Protein AF-A0A3M1NLD7-F1 (afdb_monomer)

Nearest PDB structures (foldseek):
  6cyy-assembly1_A  TM=7.192E-01  e=4.249E-01  Mycobacterium tuberculosis H37Rv
  6d2s-assembly1_A  TM=7.461E-01  e=8.548E-01  Mycobacterium tuberculosis H37Rv
  6cz6-assembly1_D  TM=7.031E-01  e=9.167E-01  Mycobacterium tuberculosis H37Rv
  8tlt-assembly1_D  TM=2.635E-01  e=2.274E+00  Saccharomyces cerevisiae
  6v93-assembly1_D  TM=2.722E-01  e=5.643E+00  Saccharomyces cerevisiae S288C

Foldseek 3Di:
DDPPPPDDPPQPPVLVVLLVVLQVQLVVVQEAEAEDQDPDPQQADQPPDPGGYTHGHPPDHSLVSNLRSVVCCVVVVGPPGDDDPVSVVVVVVSVPD

Radius of gyration: 14.22 Å; Cα contacts (8 Å, |Δi|>4): 92; chains: 1; bounding box: 28×47×35 Å

pLDDT: mean 74.55, std 12.6, range [45.5, 89.81]

Secondary structure (DSSP, 8-state):
------PPP---HHHHHHHHHHHHHHHHTTEEEEEE--S-SSS----SSSSEEEEEETTS-HHHHHHHHHHHHHHTSSPPPPPPHHHHHHHHHHH--

Mean predicted aligned error: 8.84 Å

Sequence (97 aa):
MRRKKKRKPVEDPEELELFTTLCSLLEAKGLEIRVEKGDFRGGFCVVEGEKQIVFINKKFPLPKRIEFLLNEIQKGELPTVDFPVDLQDRLDAYRSD

Structure (mmCIF, N/CA/C/O backbone):
data_AF-A0A3M1NLD7-F1
#
_entry.id   AF-A0A3M1NLD7-F1
#
loop_
_atom_site.group_PDB
_atom_site.id
_atom_site.t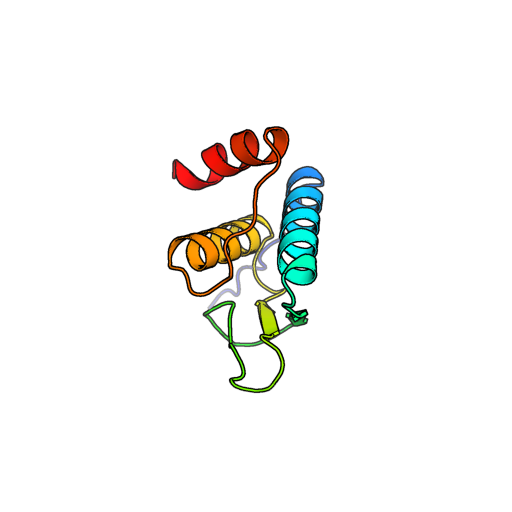ype_symbol
_atom_site.label_atom_id
_atom_site.label_alt_id
_atom_site.label_comp_id
_atom_site.label_asym_id
_atom_site.label_entity_id
_atom_site.label_seq_id
_atom_site.pdbx_PDB_ins_code
_atom_site.Cartn_x
_atom_site.Cartn_y
_atom_site.Cartn_z
_atom_site.occupancy
_atom_site.B_iso_or_equiv
_atom_site.auth_seq_id
_atom_site.auth_comp_id
_atom_site.auth_asym_id
_atom_site.auth_atom_id
_atom_site.pdbx_PDB_model_num
ATOM 1 N N . MET A 1 1 ? 9.645 -33.491 -7.350 1.00 47.03 1 MET A N 1
ATOM 2 C CA . MET A 1 1 ? 9.138 -32.162 -7.774 1.00 47.03 1 MET A CA 1
ATOM 3 C C . MET A 1 1 ? 10.239 -31.115 -7.606 1.00 47.03 1 MET A C 1
ATOM 5 O O . MET A 1 1 ? 10.718 -30.919 -6.496 1.00 47.03 1 MET A O 1
ATOM 9 N N . ARG A 1 2 ? 10.708 -30.489 -8.696 1.00 47.81 2 ARG A N 1
ATOM 10 C CA . ARG A 1 2 ? 11.781 -29.474 -8.666 1.00 47.81 2 ARG A CA 1
ATOM 11 C C . ARG A 1 2 ? 11.264 -28.183 -8.010 1.00 47.81 2 ARG A C 1
ATOM 13 O O . ARG A 1 2 ? 10.462 -27.477 -8.615 1.00 47.81 2 ARG A O 1
ATOM 20 N N . ARG A 1 3 ? 11.743 -27.834 -6.808 1.00 52.88 3 ARG A N 1
ATOM 21 C CA . ARG A 1 3 ? 11.622 -26.463 -6.278 1.00 52.88 3 ARG A CA 1
ATOM 22 C C . ARG A 1 3 ? 12.451 -25.554 -7.186 1.00 52.88 3 ARG A C 1
ATOM 24 O O . ARG A 1 3 ? 13.675 -25.533 -7.084 1.00 52.88 3 ARG A O 1
ATOM 31 N N . LYS A 1 4 ? 11.801 -24.841 -8.111 1.00 52.19 4 LYS A N 1
ATOM 32 C CA . LYS A 1 4 ? 12.444 -23.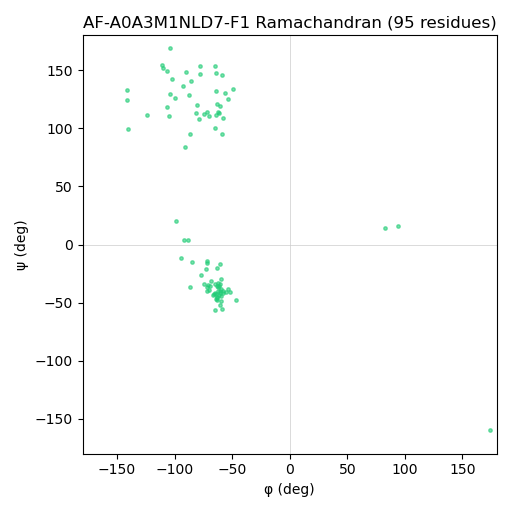763 -8.873 1.00 52.19 4 LYS A CA 1
ATOM 33 C C . LYS A 1 4 ? 12.966 -22.758 -7.840 1.00 52.19 4 LYS A C 1
ATOM 35 O O . LYS A 1 4 ? 12.162 -22.114 -7.168 1.00 52.19 4 LYS A O 1
ATOM 40 N N . LYS A 1 5 ? 14.291 -22.671 -7.658 1.00 50.19 5 LYS A N 1
ATOM 41 C CA . LYS A 1 5 ? 14.934 -21.593 -6.892 1.00 50.19 5 LYS A CA 1
ATOM 42 C C . LYS A 1 5 ? 14.544 -20.290 -7.589 1.00 50.19 5 LYS A C 1
ATOM 44 O O . LYS A 1 5 ? 15.136 -19.944 -8.607 1.00 50.19 5 LYS A O 1
ATOM 49 N N . LYS A 1 6 ? 13.491 -19.624 -7.106 1.00 52.62 6 LYS A N 1
ATOM 50 C CA . LYS A 1 6 ? 13.130 -18.289 -7.579 1.00 52.62 6 LYS A CA 1
ATOM 51 C C . LYS A 1 6 ? 14.322 -17.398 -7.240 1.00 52.62 6 LYS A C 1
ATOM 53 O O . LYS A 1 6 ? 14.664 -17.259 -6.066 1.00 52.62 6 LYS A O 1
ATOM 58 N N . ARG A 1 7 ? 15.011 -16.901 -8.272 1.00 50.25 7 ARG A N 1
ATOM 59 C CA . ARG A 1 7 ? 16.005 -15.834 -8.135 1.00 50.25 7 ARG A CA 1
ATOM 60 C C . ARG A 1 7 ? 15.342 -14.727 -7.313 1.00 50.25 7 ARG A C 1
ATOM 62 O O . ARG A 1 7 ? 14.170 -14.437 -7.555 1.00 50.25 7 ARG A O 1
ATOM 69 N N . LYS A 1 8 ? 16.037 -14.185 -6.306 1.00 51.47 8 LYS A N 1
ATOM 70 C CA . LYS A 1 8 ? 15.547 -12.975 -5.637 1.00 51.47 8 LYS A CA 1
ATOM 71 C C . LYS A 1 8 ? 15.314 -11.945 -6.751 1.00 51.47 8 LYS A C 1
ATOM 73 O O . LYS A 1 8 ? 16.236 -11.785 -7.555 1.00 51.47 8 LYS A O 1
ATOM 78 N N . PRO A 1 9 ? 14.114 -11.357 -6.875 1.00 55.44 9 PRO A N 1
ATOM 79 C CA . PRO A 1 9 ? 13.937 -10.247 -7.796 1.00 55.44 9 PRO A CA 1
ATOM 80 C C . PRO A 1 9 ? 14.969 -9.190 -7.400 1.00 55.44 9 PRO A C 1
ATOM 82 O O . PRO A 1 9 ? 15.160 -8.935 -6.209 1.00 55.44 9 PRO A O 1
ATOM 85 N N . VAL A 1 10 ? 15.719 -8.696 -8.381 1.00 62.50 10 VAL A N 1
ATOM 86 C CA . VAL A 1 10 ? 16.481 -7.463 -8.196 1.00 62.50 10 VAL A CA 1
ATOM 87 C C . VAL A 1 10 ? 15.397 -6.416 -7.990 1.00 62.50 10 VAL A C 1
ATOM 89 O O . VAL A 1 10 ? 14.546 -6.259 -8.853 1.00 62.50 10 VAL A O 1
ATOM 92 N N . GLU A 1 11 ? 15.306 -5.888 -6.775 1.00 68.50 11 GLU A N 1
ATOM 93 C CA . GLU A 1 11 ? 14.323 -4.865 -6.432 1.00 68.50 11 GLU A CA 1
ATOM 94 C C . GLU A 1 11 ? 14.783 -3.575 -7.120 1.00 68.50 11 GLU A C 1
ATOM 96 O O . GLU A 1 11 ? 15.875 -3.090 -6.814 1.00 68.50 11 GLU A O 1
ATOM 101 N N . ASP A 1 12 ? 14.006 -3.078 -8.088 1.00 80.62 12 ASP A N 1
ATOM 102 C CA . ASP A 1 12 ? 14.334 -1.840 -8.789 1.00 80.62 12 ASP A CA 1
ATOM 103 C C . ASP A 1 12 ? 14.298 -0.672 -7.787 1.00 80.62 12 ASP A C 1
ATOM 105 O O . ASP A 1 12 ? 13.354 -0.557 -6.992 1.00 80.62 12 ASP A O 1
ATOM 109 N N . PRO A 1 13 ? 15.328 0.194 -7.768 1.00 84.06 13 PRO A N 1
ATOM 110 C CA . PRO A 1 13 ? 15.420 1.284 -6.797 1.00 84.06 13 PRO A CA 1
ATOM 111 C C . PRO A 1 13 ? 14.240 2.255 -6.914 1.00 84.06 13 PRO A C 1
ATOM 113 O O . PRO A 1 13 ? 13.751 2.754 -5.903 1.00 84.06 13 PRO A O 1
ATOM 116 N N . GLU A 1 14 ? 13.737 2.455 -8.133 1.00 83.50 14 GLU A N 1
ATOM 117 C CA . GLU A 1 14 ? 12.554 3.266 -8.407 1.00 83.50 14 GLU A CA 1
ATOM 118 C C . GLU A 1 14 ? 11.305 2.671 -7.740 1.00 83.50 14 GLU A C 1
ATOM 120 O O . GLU A 1 14 ? 10.575 3.379 -7.046 1.00 83.50 14 GLU A O 1
ATOM 125 N N . GLU A 1 15 ? 11.066 1.365 -7.879 1.00 84.44 15 GLU A N 1
ATOM 126 C CA . GLU A 1 15 ? 9.922 0.692 -7.249 1.00 84.44 15 GLU A CA 1
ATOM 127 C C . GLU A 1 15 ? 9.996 0.769 -5.720 1.00 84.44 15 GLU A C 1
ATOM 129 O O . GLU A 1 15 ? 8.978 0.924 -5.044 1.00 84.44 15 GLU A O 1
ATOM 134 N N . LEU A 1 16 ? 11.202 0.679 -5.154 1.00 86.56 16 LEU A N 1
ATOM 135 C CA . LEU A 1 16 ? 11.398 0.770 -3.710 1.00 86.56 16 LEU A CA 1
ATOM 136 C C . LEU A 1 16 ? 11.050 2.165 -3.184 1.00 86.56 16 LEU A C 1
ATOM 138 O O . LEU A 1 16 ? 10.397 2.287 -2.144 1.00 86.56 16 LEU A O 1
ATOM 142 N N . GLU A 1 17 ? 11.464 3.206 -3.901 1.00 88.12 17 GLU A N 1
ATOM 143 C CA . GLU A 1 17 ? 11.116 4.589 -3.589 1.00 88.12 17 GLU A CA 1
ATOM 144 C C . GLU A 1 17 ? 9.603 4.821 -3.688 1.00 88.12 17 GLU A C 1
ATOM 146 O O . GLU A 1 17 ? 9.002 5.376 -2.764 1.00 88.12 17 GLU A O 1
ATOM 151 N N . LEU A 1 18 ? 8.966 4.322 -4.752 1.00 85.56 18 LEU A N 1
ATOM 152 C CA . LEU A 1 18 ? 7.517 4.407 -4.941 1.00 85.56 18 LEU A CA 1
ATOM 153 C C . LEU A 1 18 ? 6.766 3.717 -3.798 1.00 85.56 18 LEU A C 1
ATOM 155 O O . LEU A 1 18 ? 5.868 4.300 -3.191 1.00 85.56 18 LEU A O 1
ATOM 159 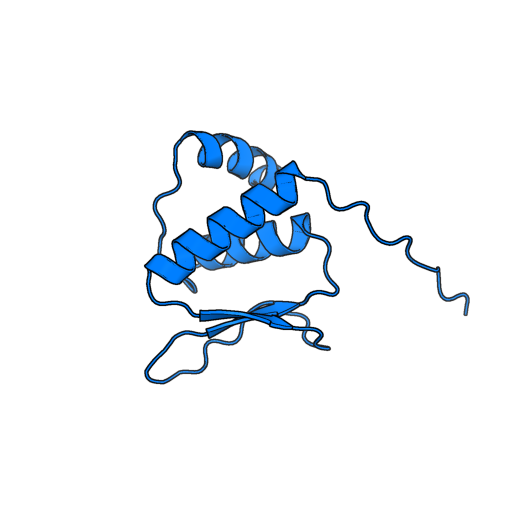N N . PHE A 1 19 ? 7.170 2.492 -3.461 1.00 87.94 19 PHE A N 1
ATOM 160 C CA . PHE A 1 19 ? 6.594 1.731 -2.359 1.00 87.94 19 PHE A CA 1
ATOM 161 C C . PHE A 1 19 ? 6.747 2.458 -1.019 1.00 87.94 19 PHE A C 1
ATOM 163 O O . PHE A 1 19 ? 5.791 2.532 -0.248 1.00 87.94 19 PHE A O 1
ATOM 170 N N . THR A 1 20 ? 7.927 3.016 -0.748 1.00 88.94 20 THR A N 1
ATOM 171 C CA . THR A 1 20 ? 8.201 3.751 0.495 1.00 88.94 20 THR A CA 1
ATOM 172 C C . THR A 1 20 ? 7.350 5.014 0.579 1.00 88.94 20 THR A C 1
ATOM 174 O O . THR A 1 20 ? 6.758 5.286 1.619 1.00 88.94 20 THR A O 1
ATOM 177 N N . THR A 1 21 ? 7.216 5.739 -0.532 1.00 89.69 21 THR A N 1
ATOM 178 C CA . THR A 1 21 ? 6.399 6.955 -0.611 1.00 89.69 21 THR A CA 1
ATOM 179 C C . THR A 1 21 ? 4.923 6.649 -0.376 1.00 89.69 21 THR A C 1
ATOM 181 O O . THR A 1 21 ? 4.283 7.304 0.444 1.00 89.69 21 THR A O 1
ATOM 184 N N . LEU A 1 22 ? 4.386 5.607 -1.024 1.00 87.06 22 LEU A N 1
ATOM 185 C CA . LEU A 1 22 ? 3.020 5.134 -0.783 1.00 87.06 22 LEU A CA 1
ATOM 186 C C . LEU A 1 22 ? 2.803 4.751 0.680 1.00 87.06 22 LEU A C 1
ATOM 188 O O . LEU A 1 22 ? 1.773 5.101 1.256 1.00 87.06 22 LEU A O 1
ATOM 192 N N . CYS A 1 23 ? 3.780 4.071 1.288 1.00 88.38 23 CYS A N 1
ATOM 193 C CA . CYS A 1 23 ? 3.706 3.731 2.700 1.00 88.38 23 CYS A CA 1
ATOM 194 C C . CYS A 1 23 ? 3.610 4.988 3.569 1.00 88.38 23 CYS A C 1
ATOM 196 O O . CYS A 1 23 ? 2.665 5.123 4.339 1.00 88.38 23 CYS A O 1
ATOM 198 N N . SER A 1 24 ? 4.515 5.949 3.378 1.00 89.81 24 SER A N 1
ATOM 199 C CA . SER A 1 24 ? 4.522 7.188 4.159 1.00 89.81 24 SER A CA 1
ATOM 200 C C . SER A 1 24 ? 3.243 8.015 3.992 1.00 89.81 24 SER A C 1
ATOM 202 O O . SER A 1 24 ? 2.770 8.603 4.963 1.00 89.81 24 SER A O 1
ATOM 204 N N . LEU A 1 25 ? 2.645 8.043 2.795 1.00 89.06 25 LEU A N 1
ATOM 205 C CA . LEU A 1 25 ? 1.367 8.727 2.559 1.00 89.06 25 LEU A CA 1
ATOM 206 C C . LEU A 1 25 ? 0.219 8.092 3.352 1.00 89.06 25 LEU A C 1
ATOM 208 O O . LEU A 1 25 ? -0.597 8.801 3.939 1.00 89.06 25 LEU A O 1
ATOM 212 N N . LEU A 1 26 ? 0.160 6.763 3.384 1.00 86.44 26 LEU A N 1
ATOM 213 C CA . LEU A 1 26 ? -0.837 6.014 4.149 1.00 86.44 26 LEU A CA 1
ATOM 214 C C . LEU A 1 26 ? -0.598 6.137 5.661 1.00 86.44 26 LEU A C 1
ATOM 216 O O . LEU A 1 26 ? -1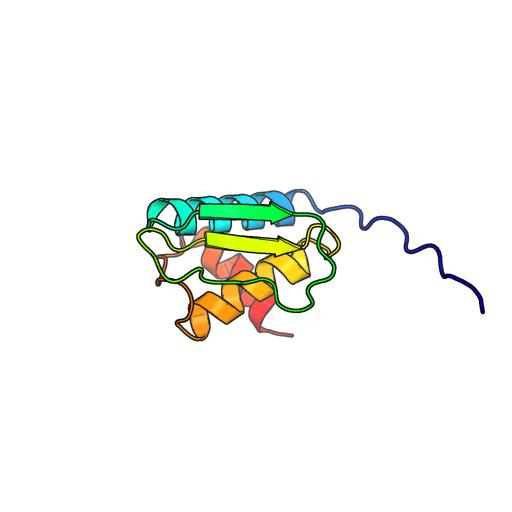.548 6.324 6.421 1.00 86.44 26 LEU A O 1
AT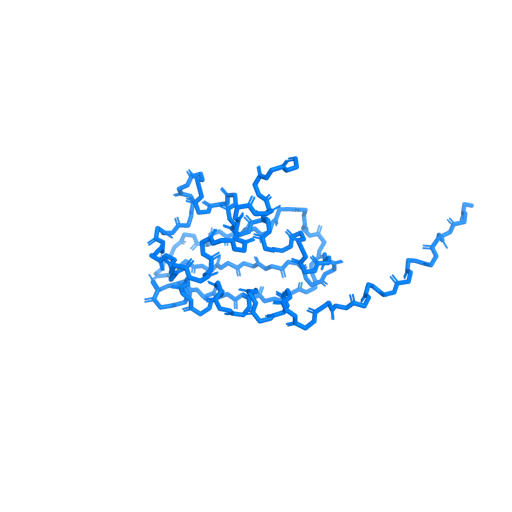OM 220 N N . GLU A 1 27 ? 0.660 6.115 6.102 1.00 87.56 27 GLU A N 1
ATOM 221 C CA . GLU A 1 27 ? 1.023 6.340 7.504 1.00 87.56 27 GLU A CA 1
ATOM 222 C C . GLU A 1 27 ? 0.622 7.740 7.981 1.00 87.56 27 GLU A C 1
ATOM 224 O O . GLU A 1 27 ? 0.057 7.897 9.064 1.00 87.56 27 GLU A O 1
ATOM 229 N N . ALA A 1 28 ? 0.794 8.756 7.130 1.00 87.88 28 ALA A N 1
ATOM 230 C CA . ALA A 1 28 ? 0.333 10.116 7.400 1.00 87.88 28 ALA A CA 1
ATOM 231 C C . ALA A 1 28 ? -1.200 10.231 7.527 1.00 87.88 28 ALA A C 1
ATOM 233 O O . ALA A 1 28 ? -1.697 11.187 8.124 1.00 87.88 28 ALA A O 1
ATOM 234 N N . LYS A 1 29 ? -1.964 9.262 7.002 1.00 85.06 29 LYS A N 1
ATOM 235 C CA . LYS A 1 29 ? -3.424 9.164 7.174 1.00 85.06 29 LYS A CA 1
A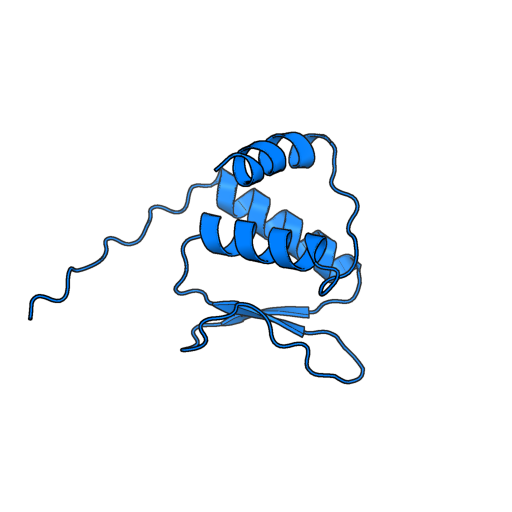TOM 236 C C . LYS A 1 29 ? -3.841 8.378 8.421 1.00 85.06 29 LYS A C 1
ATOM 238 O O . LYS A 1 29 ? -5.036 8.205 8.643 1.00 85.06 29 LYS A O 1
ATOM 243 N N . GLY A 1 30 ? -2.888 7.943 9.247 1.00 82.19 30 GLY A N 1
ATOM 244 C CA . GLY A 1 30 ? -3.153 7.235 10.500 1.00 82.19 30 GLY A CA 1
ATOM 245 C C . GLY A 1 30 ? -3.130 5.712 10.388 1.00 82.19 30 GLY A C 1
ATOM 246 O O . GLY A 1 30 ? -3.610 5.038 11.301 1.00 82.19 30 GLY A O 1
ATOM 247 N N . LEU A 1 31 ? -2.576 5.164 9.300 1.00 83.69 31 LEU A N 1
ATOM 248 C CA . LEU A 1 31 ? -2.373 3.725 9.156 1.00 83.69 31 LEU A CA 1
ATOM 249 C C . LEU A 1 31 ? -1.007 3.330 9.697 1.00 83.69 31 LEU A C 1
ATOM 251 O O . LEU A 1 31 ? -0.047 4.082 9.613 1.00 83.69 31 LEU A O 1
ATOM 255 N N . GLU A 1 32 ? -0.895 2.124 10.230 1.00 84.44 32 GLU A N 1
ATOM 256 C CA . GLU A 1 32 ? 0.401 1.560 10.601 1.00 84.44 32 GLU A CA 1
ATOM 257 C C . GLU A 1 32 ? 0.787 0.481 9.593 1.00 84.44 32 GLU A C 1
ATOM 259 O O . GLU A 1 32 ? 0.087 -0.519 9.481 1.00 84.44 32 GLU A O 1
ATOM 264 N N . ILE A 1 33 ? 1.892 0.640 8.865 1.00 85.38 33 ILE A N 1
ATOM 265 C CA . ILE A 1 33 ? 2.297 -0.334 7.843 1.00 85.38 33 ILE A CA 1
ATOM 266 C C . ILE A 1 33 ? 3.374 -1.267 8.387 1.00 85.38 33 ILE A C 1
ATOM 268 O O . ILE A 1 33 ? 4.430 -0.840 8.849 1.00 85.38 33 ILE A O 1
ATOM 272 N N . ARG A 1 34 ? 3.139 -2.578 8.294 1.00 84.69 34 ARG A N 1
ATOM 273 C CA . ARG A 1 34 ? 4.052 -3.622 8.767 1.00 84.69 34 ARG A CA 1
ATOM 274 C C . ARG A 1 34 ? 4.415 -4.607 7.672 1.00 84.69 34 ARG A C 1
ATOM 276 O O . ARG A 1 34 ? 3.623 -5.449 7.254 1.00 84.69 34 ARG A O 1
ATOM 283 N N . VAL A 1 35 ? 5.675 -4.560 7.253 1.00 83.38 35 VAL A N 1
ATOM 284 C CA . VAL A 1 35 ? 6.217 -5.480 6.249 1.00 83.38 35 VAL A CA 1
ATOM 285 C C . VAL A 1 35 ? 6.721 -6.762 6.923 1.00 83.38 35 VAL A C 1
ATOM 287 O O . VAL A 1 35 ? 7.864 -6.844 7.375 1.00 83.38 35 VAL A O 1
ATOM 290 N N . GLU A 1 36 ? 5.870 -7.784 6.964 1.00 80.56 36 GLU A N 1
ATOM 291 C CA . GLU A 1 36 ? 6.086 -9.040 7.693 1.00 80.56 36 GLU A CA 1
ATOM 292 C C . GLU A 1 36 ? 6.307 -10.235 6.751 1.00 80.56 36 GLU A C 1
ATOM 294 O O . GLU A 1 36 ? 5.858 -10.273 5.600 1.00 80.56 36 GLU A O 1
ATOM 299 N N . LYS A 1 37 ? 7.008 -11.265 7.240 1.00 74.12 37 LYS A N 1
ATOM 300 C CA . LYS A 1 37 ? 7.137 -12.549 6.529 1.00 74.12 37 LYS A CA 1
ATOM 301 C C . LYS A 1 37 ? 6.011 -13.489 6.958 1.00 74.12 37 LYS A C 1
ATOM 303 O O . LYS A 1 37 ? 6.216 -14.345 7.809 1.00 74.12 37 LYS A O 1
ATOM 308 N N . GLY A 1 38 ? 4.848 -13.364 6.329 1.00 66.19 38 GLY A N 1
ATOM 309 C CA . GLY A 1 38 ? 3.700 -14.233 6.600 1.00 66.19 38 GLY A CA 1
ATOM 310 C C . GLY A 1 38 ? 3.429 -15.299 5.535 1.00 66.19 38 GLY A C 1
ATOM 311 O O . GLY A 1 38 ? 3.993 -15.286 4.434 1.00 66.19 38 GLY A O 1
ATOM 312 N N . ASP A 1 39 ? 2.535 -16.230 5.864 1.00 60.69 39 ASP A N 1
ATOM 313 C CA . ASP A 1 39 ? 1.909 -17.185 4.929 1.00 60.69 39 ASP A CA 1
ATOM 314 C C . ASP A 1 39 ? 0.504 -16.732 4.480 1.00 60.69 39 ASP A C 1
ATOM 316 O O . ASP A 1 39 ? -0.298 -17.517 3.980 1.00 60.69 39 ASP A O 1
ATOM 320 N N . PHE A 1 40 ? 0.205 -15.436 4.612 1.00 68.69 40 PHE A N 1
ATOM 321 C CA . PHE A 1 40 ? -1.040 -14.839 4.137 1.00 68.69 40 PHE A CA 1
ATOM 322 C C . PHE A 1 40 ? -0.958 -14.436 2.654 1.00 68.69 40 PHE A C 1
ATOM 324 O O . PHE A 1 40 ? 0.084 -13.980 2.164 1.00 68.69 40 PHE A O 1
ATOM 331 N N . ARG A 1 41 ? -2.069 -14.666 1.933 1.00 54.31 41 ARG A N 1
ATOM 332 C CA . ARG A 1 41 ? -2.222 -14.408 0.487 1.00 54.31 41 ARG A CA 1
ATOM 333 C C . ARG A 1 41 ? -2.650 -12.973 0.171 1.00 54.31 41 ARG A C 1
ATOM 335 O O . ARG A 1 41 ? -2.209 -12.451 -0.845 1.00 54.31 41 ARG A O 1
ATOM 342 N N . GLY A 1 42 ? -3.507 -12.385 1.003 1.00 52.41 42 GLY A N 1
ATOM 343 C CA . GLY A 1 42 ? -3.958 -10.996 0.895 1.00 52.41 42 GLY A CA 1
ATOM 344 C C . GLY A 1 42 ? -3.061 -10.101 1.732 1.00 52.41 42 GLY A C 1
ATOM 345 O O . GLY A 1 42 ? -2.687 -10.498 2.830 1.00 52.41 42 GLY A O 1
ATOM 346 N N . GLY A 1 43 ? -2.659 -8.951 1.195 1.00 56.94 43 GLY A N 1
ATOM 347 C CA . GLY A 1 43 ? -1.723 -8.064 1.870 1.00 56.94 43 GLY A CA 1
ATOM 348 C C . GLY A 1 43 ? -2.278 -7.537 3.188 1.00 56.94 43 GLY A C 1
ATOM 349 O O . GLY A 1 43 ? -1.527 -7.470 4.135 1.00 56.94 43 GLY A O 1
ATOM 350 N N . PHE A 1 44 ? -3.575 -7.309 3.335 1.00 61.25 44 PHE A N 1
ATOM 351 C CA . PHE A 1 44 ? -4.104 -6.525 4.442 1.00 61.25 44 PHE A CA 1
ATOM 352 C C . PHE A 1 44 ? -4.823 -7.350 5.520 1.00 61.25 44 PHE A C 1
ATOM 354 O O . PHE A 1 44 ? -5.439 -8.376 5.241 1.00 61.25 44 PHE A O 1
ATOM 361 N N . CYS A 1 45 ? -4.759 -6.866 6.760 1.00 58.19 45 CYS A N 1
ATOM 362 C CA . CYS A 1 45 ? -5.688 -7.206 7.830 1.00 58.19 45 CYS A CA 1
ATOM 363 C C . CYS A 1 45 ? -5.943 -5.912 8.608 1.00 58.19 45 CYS A C 1
ATOM 365 O O . CYS A 1 45 ? -5.099 -5.558 9.431 1.00 58.19 45 CYS A O 1
ATOM 367 N N . VAL A 1 46 ? -7.059 -5.206 8.355 1.00 57.12 46 VAL A N 1
ATOM 368 C CA . VAL A 1 46 ? -7.510 -4.186 9.316 1.00 57.12 46 VAL A CA 1
ATOM 369 C C . VAL A 1 46 ? -7.800 -4.944 10.601 1.00 57.12 46 VAL A C 1
ATOM 371 O O . VAL A 1 46 ? -8.719 -5.760 10.652 1.00 57.12 46 VAL A O 1
ATOM 374 N N . VAL A 1 47 ? -7.034 -4.689 11.650 1.00 58.72 47 VAL A N 1
ATOM 375 C CA . VAL A 1 47 ? -7.514 -5.029 12.984 1.00 58.72 47 VAL A CA 1
ATOM 376 C C . VAL A 1 47 ? -8.477 -3.911 13.362 1.00 58.72 47 VAL A C 1
ATOM 378 O O . VAL A 1 47 ? -8.045 -2.780 13.573 1.00 58.72 47 VAL A O 1
ATOM 381 N N . GLU A 1 48 ? -9.780 -4.198 13.382 1.00 52.09 48 GLU A N 1
ATOM 382 C CA . GLU A 1 48 ? -10.763 -3.256 13.921 1.00 52.09 48 GLU A CA 1
ATOM 383 C C . GLU A 1 48 ? -10.440 -2.983 15.399 1.00 52.09 48 GLU A C 1
ATOM 385 O O . GLU A 1 48 ? -10.381 -3.890 16.232 1.00 52.09 48 GLU A O 1
ATOM 390 N N . GLY A 1 49 ? -10.157 -1.714 15.692 1.00 60.72 49 GLY A N 1
ATOM 391 C CA . GLY A 1 49 ? -9.657 -1.197 16.963 1.00 60.72 49 GLY A CA 1
ATOM 392 C C . GLY A 1 49 ? -9.321 0.293 16.822 1.00 60.72 49 GLY A C 1
ATOM 393 O O . GLY A 1 49 ? -9.784 0.948 15.894 1.00 60.72 49 GLY A O 1
ATOM 394 N N . GLU A 1 50 ? -8.491 0.849 17.706 1.00 57.72 50 GLU A N 1
ATOM 395 C CA . GLU A 1 50 ? -8.124 2.281 17.677 1.00 57.72 50 GLU A CA 1
ATOM 396 C C . GLU A 1 50 ? -7.188 2.678 16.511 1.00 57.72 50 GLU A C 1
ATOM 398 O O . GLU A 1 50 ? -7.031 3.867 16.239 1.00 57.72 50 GLU A O 1
ATOM 403 N N . LYS A 1 51 ? -6.553 1.717 15.817 1.00 61.84 51 LYS A N 1
ATOM 404 C CA . LYS A 1 51 ? -5.609 1.969 14.709 1.00 61.84 51 LYS A CA 1
ATOM 405 C C . LYS A 1 51 ? -5.769 0.958 13.576 1.00 61.84 51 LYS A C 1
ATOM 407 O O . LYS A 1 51 ? -5.765 -0.245 13.819 1.00 61.84 51 LYS A O 1
ATOM 412 N N . GLN A 1 52 ? -5.819 1.443 12.336 1.00 74.75 52 GLN A N 1
ATOM 413 C CA . GLN A 1 52 ? -5.832 0.601 11.139 1.00 74.75 52 GLN A CA 1
ATOM 414 C C . GLN A 1 52 ? -4.401 0.157 10.799 1.00 74.75 52 GLN A C 1
ATOM 416 O O . GLN A 1 52 ? -3.556 0.979 10.450 1.00 74.75 52 GLN A O 1
ATOM 421 N N . ILE A 1 53 ? -4.108 -1.140 10.910 1.00 77.81 53 ILE A N 1
ATOM 422 C CA . ILE A 1 53 ? -2.775 -1.693 10.621 1.00 77.81 53 ILE A CA 1
ATOM 423 C C . ILE A 1 53 ? -2.796 -2.394 9.263 1.00 77.81 53 ILE A C 1
ATOM 425 O O . ILE A 1 53 ? -3.645 -3.239 9.015 1.00 77.81 53 ILE A O 1
ATOM 429 N N . VAL A 1 54 ? -1.847 -2.080 8.385 1.00 80.12 54 VAL A N 1
ATOM 430 C CA . VAL A 1 54 ? -1.658 -2.729 7.089 1.00 80.12 54 VAL A CA 1
ATOM 431 C C . VAL A 1 54 ? -0.463 -3.652 7.150 1.00 80.12 54 VAL A C 1
ATOM 433 O O . VAL A 1 54 ? 0.680 -3.208 7.207 1.00 80.12 54 VAL A O 1
ATOM 436 N N . PHE A 1 55 ? -0.700 -4.955 7.092 1.00 81.75 55 PHE A N 1
ATOM 437 C CA . PHE A 1 55 ? 0.390 -5.898 6.883 1.00 81.75 55 PHE A CA 1
ATOM 438 C C . PHE A 1 55 ? 0.791 -5.909 5.400 1.00 81.75 55 PHE A C 1
ATOM 440 O O . PHE A 1 55 ? 0.020 -5.531 4.532 1.00 81.75 55 PHE A O 1
ATOM 447 N N . ILE A 1 56 ? 2.034 -6.253 5.073 1.00 84.25 56 ILE A N 1
ATOM 448 C CA . ILE A 1 56 ? 2.481 -6.429 3.684 1.00 84.25 56 ILE A CA 1
ATOM 449 C C . ILE A 1 56 ? 3.433 -7.612 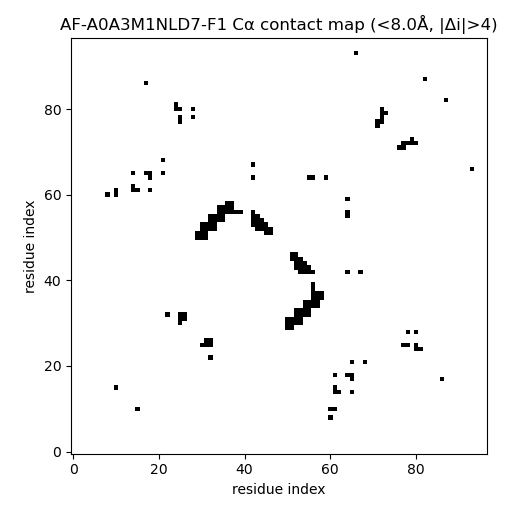3.658 1.00 84.25 56 ILE A C 1
ATOM 451 O O . ILE A 1 56 ? 4.435 -7.639 4.373 1.00 84.25 56 ILE A O 1
ATOM 455 N N . ASN A 1 57 ? 3.143 -8.612 2.823 1.00 84.12 57 ASN A N 1
ATOM 456 C CA . ASN A 1 57 ? 3.969 -9.810 2.782 1.00 84.12 57 ASN A CA 1
ATOM 457 C C . ASN A 1 57 ? 5.299 -9.534 2.064 1.00 84.12 57 ASN A C 1
ATOM 459 O O . ASN A 1 57 ? 5.361 -9.388 0.839 1.00 84.12 57 ASN A O 1
ATOM 463 N N . LYS A 1 58 ? 6.398 -9.571 2.824 1.00 82.69 58 LYS A N 1
ATOM 464 C CA . LYS A 1 58 ? 7.766 -9.385 2.314 1.00 82.69 58 LYS A CA 1
ATOM 465 C C . LYS A 1 58 ? 8.176 -10.431 1.267 1.00 82.69 58 LYS A C 1
ATOM 467 O O . LYS A 1 58 ? 9.156 -10.240 0.554 1.00 82.69 58 LYS A O 1
ATOM 472 N N . LYS A 1 59 ? 7.465 -11.561 1.162 1.00 81.00 59 LYS A N 1
ATOM 473 C CA . LYS A 1 59 ? 7.727 -12.589 0.140 1.00 81.00 59 LYS A CA 1
ATOM 474 C C . LYS A 1 59 ? 7.299 -12.152 -1.267 1.00 81.00 59 LYS A C 1
ATOM 476 O O . LYS A 1 59 ? 7.789 -12.738 -2.234 1.00 81.00 59 LYS A O 1
ATOM 481 N N . PHE A 1 60 ? 6.400 -11.173 -1.398 1.00 82.25 60 PHE A N 1
ATOM 482 C CA . PHE A 1 60 ? 6.014 -10.637 -2.705 1.00 82.25 60 PHE A CA 1
ATOM 483 C C . PHE A 1 60 ? 7.079 -9.680 -3.248 1.00 82.25 60 PHE A C 1
ATOM 485 O O . PHE A 1 60 ? 7.731 -9.006 -2.449 1.00 82.25 60 PHE A O 1
ATOM 492 N N . PRO A 1 61 ? 7.278 -9.627 -4.577 1.00 84.38 61 PRO A N 1
ATOM 493 C CA . PRO A 1 61 ? 8.114 -8.603 -5.200 1.00 84.38 61 PRO A CA 1
ATOM 494 C C . PRO A 1 61 ? 7.480 -7.215 -5.006 1.00 84.38 61 PRO A C 1
ATOM 496 O O . PRO A 1 61 ? 6.259 -7.125 -4.870 1.00 84.38 61 PRO A O 1
ATOM 499 N N . LEU A 1 62 ? 8.296 -6.156 -4.999 1.00 84.88 62 LEU A N 1
ATOM 500 C CA . LEU A 1 62 ? 7.839 -4.763 -4.884 1.00 84.88 62 LEU A CA 1
ATOM 501 C C . LEU A 1 62 ? 6.659 -4.398 -5.797 1.00 84.88 62 LEU A C 1
ATOM 503 O O . LEU A 1 62 ? 5.681 -3.899 -5.241 1.00 84.88 62 LEU A O 1
ATOM 507 N N . PRO A 1 63 ? 6.647 -4.729 -7.104 1.00 83.94 63 PRO A N 1
ATOM 508 C CA . PRO A 1 63 ? 5.540 -4.358 -7.985 1.00 83.94 63 PRO A CA 1
ATOM 509 C C . PRO A 1 63 ? 4.204 -4.909 -7.490 1.00 83.94 63 PRO A C 1
ATOM 511 O O . PRO A 1 63 ? 3.211 -4.197 -7.434 1.00 83.94 63 PRO A O 1
ATOM 514 N N . LYS A 1 64 ? 4.196 -6.151 -6.987 1.00 83.69 64 LYS A N 1
ATOM 515 C CA . LYS A 1 64 ? 2.993 -6.743 -6.385 1.00 83.69 64 LYS A CA 1
ATOM 516 C C . LYS A 1 64 ? 2.579 -6.086 -5.076 1.00 83.69 64 LYS A C 1
ATOM 518 O O . LYS A 1 64 ? 1.402 -6.109 -4.743 1.00 83.69 64 LYS A O 1
ATOM 523 N N . ARG A 1 65 ? 3.527 -5.570 -4.290 1.00 86.12 65 ARG A N 1
ATOM 524 C CA . ARG A 1 65 ? 3.202 -4.847 -3.052 1.00 86.12 65 ARG A CA 1
ATOM 525 C C . ARG A 1 65 ? 2.593 -3.481 -3.375 1.00 86.12 65 ARG A C 1
ATOM 527 O O . ARG A 1 65 ? 1.644 -3.086 -2.711 1.00 86.12 65 ARG A O 1
ATOM 534 N N . ILE A 1 66 ? 3.121 -2.802 -4.393 1.00 87.00 66 ILE A N 1
ATOM 535 C CA . ILE A 1 66 ? 2.623 -1.515 -4.895 1.00 87.00 66 ILE A CA 1
ATOM 536 C C . ILE A 1 66 ? 1.218 -1.697 -5.469 1.00 87.00 66 ILE A C 1
ATOM 538 O O . ILE A 1 66 ? 0.281 -1.097 -4.957 1.00 87.00 66 ILE A O 1
ATOM 542 N N . GLU A 1 67 ? 1.050 -2.599 -6.438 1.00 85.06 67 GLU A N 1
ATOM 543 C CA . GLU A 1 67 ? -0.247 -2.940 -7.038 1.00 85.06 67 GLU A CA 1
ATOM 544 C C . GLU A 1 67 ? -1.290 -3.301 -5.975 1.00 85.06 67 GLU A C 1
ATOM 546 O O . GLU A 1 67 ? -2.440 -2.870 -6.047 1.00 85.06 67 GLU A O 1
ATOM 551 N N . PHE A 1 68 ? -0.880 -4.056 -4.951 1.00 83.56 68 PHE A N 1
ATOM 552 C CA . PHE A 1 68 ? -1.742 -4.373 -3.822 1.00 83.56 68 PHE A CA 1
ATOM 553 C C . PHE A 1 68 ? -2.228 -3.106 -3.106 1.00 83.56 68 PHE A C 1
ATOM 555 O O . PHE A 1 68 ? -3.434 -2.907 -3.010 1.00 83.56 68 PHE A O 1
ATOM 562 N N . LEU A 1 69 ? -1.324 -2.230 -2.651 1.00 84.00 69 LEU A N 1
ATOM 563 C CA . LEU A 1 69 ? -1.704 -0.991 -1.958 1.00 84.00 69 LEU A CA 1
ATOM 564 C C . LEU A 1 69 ? -2.656 -0.132 -2.799 1.00 84.00 69 LEU A C 1
ATOM 566 O O . LEU A 1 69 ? -3.637 0.392 -2.280 1.00 84.00 69 LEU A O 1
ATOM 570 N N . LEU A 1 70 ? -2.404 -0.028 -4.103 1.00 84.75 70 LEU A N 1
ATOM 571 C CA . LEU A 1 70 ? -3.233 0.756 -5.017 1.00 84.75 70 LEU A CA 1
ATOM 572 C C . LEU A 1 70 ? -4.626 0.185 -5.195 1.00 84.75 70 LEU A C 1
ATOM 574 O O . LEU A 1 70 ? -5.598 0.940 -5.164 1.00 84.75 70 LEU A O 1
ATOM 578 N N . ASN A 1 71 ? -4.723 -1.133 -5.348 1.00 83.94 71 ASN A N 1
ATOM 579 C CA . ASN A 1 71 ? -6.006 -1.809 -5.431 1.00 83.94 71 ASN A CA 1
ATOM 580 C C . ASN A 1 71 ? -6.830 -1.588 -4.161 1.00 83.94 71 ASN A C 1
ATOM 582 O O . ASN A 1 71 ? -8.023 -1.319 -4.256 1.00 83.94 71 ASN A O 1
ATOM 586 N N . GLU A 1 72 ? -6.218 -1.651 -2.979 1.00 82.44 72 GLU A N 1
ATOM 587 C CA . GLU A 1 72 ? -6.951 -1.459 -1.724 1.00 82.44 72 GLU A CA 1
ATOM 588 C C . GLU A 1 72 ? -7.373 0.006 -1.507 1.00 82.44 72 GLU A C 1
ATOM 590 O O . GLU A 1 72 ? -8.489 0.255 -1.050 1.00 82.44 72 GLU A O 1
ATOM 595 N N . ILE A 1 73 ? -6.543 0.982 -1.909 1.00 82.88 73 ILE A N 1
ATOM 596 C CA . ILE A 1 73 ? -6.932 2.406 -1.939 1.00 82.88 73 ILE A CA 1
ATOM 597 C C . ILE A 1 73 ? -8.110 2.615 -2.903 1.00 82.88 73 ILE A C 1
ATOM 599 O O . ILE A 1 73 ? -9.064 3.314 -2.573 1.00 82.88 73 ILE A O 1
ATOM 603 N N . GLN A 1 74 ? -8.077 1.992 -4.085 1.00 82.31 74 GLN A N 1
ATOM 604 C CA . GLN A 1 74 ? -9.131 2.121 -5.095 1.00 82.31 74 GLN A CA 1
ATOM 605 C C . GLN A 1 74 ? -10.447 1.453 -4.675 1.00 82.31 74 GLN A C 1
ATOM 607 O O . GLN A 1 74 ? -11.519 1.967 -4.987 1.00 82.31 74 GLN A O 1
ATOM 612 N N . LYS A 1 75 ? -10.380 0.326 -3.959 1.00 80.50 75 LYS A N 1
ATOM 613 C CA . LYS A 1 75 ? -11.557 -0.348 -3.384 1.00 80.50 75 LYS A CA 1
ATOM 614 C C . LYS A 1 75 ? -12.165 0.408 -2.200 1.00 80.50 75 LYS A C 1
ATOM 616 O O . LYS A 1 75 ? -13.298 0.114 -1.833 1.00 80.50 75 LYS A O 1
ATOM 621 N N . GLY A 1 76 ? -11.431 1.356 -1.614 1.00 78.44 76 GLY A N 1
ATOM 622 C CA . GLY A 1 76 ? -11.852 2.107 -0.431 1.00 78.44 76 GLY A CA 1
ATOM 623 C C . GLY A 1 76 ? -11.608 1.382 0.895 1.00 78.44 76 GLY A C 1
ATOM 624 O O . GLY A 1 76 ? -12.151 1.801 1.913 1.00 78.44 76 GLY A O 1
ATOM 625 N N . GLU A 1 77 ? -10.802 0.316 0.901 1.00 74.75 77 GLU A N 1
ATOM 626 C CA . GLU A 1 77 ? -10.398 -0.383 2.134 1.00 74.75 77 GLU A CA 1
ATOM 627 C C . GLU A 1 77 ? -9.300 0.394 2.886 1.00 74.75 77 GLU A C 1
ATOM 629 O O . GLU A 1 77 ? -9.181 0.299 4.108 1.00 74.75 77 GLU A O 1
ATOM 634 N N . LEU A 1 78 ? -8.511 1.193 2.157 1.00 78.19 78 LEU A N 1
ATOM 635 C CA . LEU A 1 78 ? -7.522 2.134 2.692 1.00 78.19 78 LEU A CA 1
ATOM 636 C C . LEU A 1 78 ? -7.999 3.575 2.462 1.00 78.19 78 LEU A C 1
ATOM 638 O O . LEU A 1 78 ? -8.717 3.832 1.490 1.00 78.19 78 LEU A O 1
ATOM 642 N N . PRO A 1 79 ? -7.607 4.544 3.309 1.00 78.31 79 PRO A N 1
ATOM 643 C CA . PRO A 1 79 ? -8.019 5.919 3.105 1.00 78.31 79 PRO A CA 1
ATOM 644 C C . PRO A 1 79 ? -7.447 6.460 1.806 1.00 78.31 79 PRO A C 1
ATOM 646 O O . PRO A 1 79 ? -6.325 6.155 1.392 1.00 78.31 79 PRO A O 1
ATOM 649 N N . THR A 1 80 ? -8.220 7.350 1.201 1.00 80.12 80 THR A N 1
ATOM 650 C CA . THR A 1 80 ? -7.784 8.078 0.023 1.00 80.12 80 THR A CA 1
ATOM 651 C C . THR A 1 80 ? -6.586 8.957 0.380 1.00 80.12 80 THR A C 1
ATOM 653 O O . THR A 1 80 ? -6.647 9.825 1.261 1.00 80.12 80 THR A O 1
ATOM 656 N N . VAL A 1 81 ? -5.480 8.717 -0.314 1.00 80.56 81 VAL A N 1
ATOM 657 C CA . VAL A 1 81 ? -4.282 9.554 -0.280 1.00 80.56 81 VAL A CA 1
ATOM 658 C C . VAL A 1 81 ? -4.254 10.417 -1.533 1.00 80.56 81 VAL A C 1
ATOM 660 O O . VAL A 1 81 ? -4.668 9.978 -2.604 1.00 80.56 81 VAL A O 1
ATOM 663 N N . ASP A 1 82 ? -3.799 11.655 -1.375 1.00 79.31 82 ASP A N 1
ATOM 664 C CA . ASP A 1 82 ? -3.518 12.519 -2.515 1.00 79.31 82 ASP A CA 1
ATOM 665 C C . ASP A 1 82 ? -2.144 12.121 -3.050 1.00 79.31 82 ASP A C 1
ATOM 667 O O . ASP A 1 82 ? -1.160 12.109 -2.301 1.00 79.31 82 ASP A O 1
ATOM 671 N N . PHE A 1 83 ? -2.094 11.693 -4.307 1.00 77.25 83 PHE A N 1
ATOM 672 C CA . PHE A 1 83 ? -0.839 11.306 -4.928 1.00 77.25 83 PHE A CA 1
ATOM 673 C C . PHE A 1 83 ? -0.194 12.555 -5.531 1.00 77.25 83 PHE A C 1
ATOM 675 O O . PHE A 1 83 ? -0.848 13.262 -6.302 1.00 77.25 83 PHE A O 1
ATOM 682 N N . PRO A 1 84 ? 1.087 12.833 -5.236 1.00 76.50 84 PRO A N 1
ATOM 683 C CA . PRO A 1 84 ? 1.790 13.889 -5.942 1.00 76.50 84 PRO A CA 1
ATOM 684 C C . PRO A 1 84 ? 1.789 13.588 -7.447 1.00 76.50 84 PRO A C 1
ATOM 686 O O . PRO A 1 84 ? 1.862 12.429 -7.85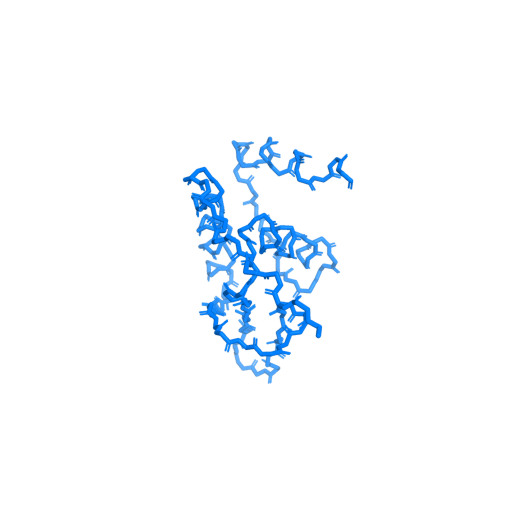0 1.00 76.50 84 PRO A O 1
ATOM 689 N N . VAL A 1 85 ? 1.720 14.632 -8.278 1.00 74.62 85 VAL A N 1
ATOM 690 C CA . VAL A 1 85 ? 1.582 14.515 -9.746 1.00 74.62 85 VAL A CA 1
ATOM 691 C C . VAL A 1 85 ? 2.658 13.613 -10.365 1.00 74.62 85 VAL A C 1
ATOM 693 O O . VAL A 1 85 ? 2.356 12.809 -11.239 1.00 74.62 85 VAL A O 1
ATOM 696 N N . ASP A 1 86 ? 3.888 13.690 -9.857 1.00 74.06 86 ASP A N 1
ATOM 697 C CA . ASP A 1 86 ? 5.013 12.827 -10.249 1.00 74.06 86 ASP A CA 1
ATOM 698 C C . ASP A 1 86 ? 4.739 11.333 -9.998 1.00 74.06 86 ASP A C 1
ATOM 700 O O . ASP A 1 86 ? 5.047 10.463 -10.809 1.00 74.06 86 ASP A O 1
ATOM 704 N N . LEU A 1 87 ? 4.068 11.032 -8.888 1.00 73.19 87 LEU A N 1
ATOM 705 C CA . LEU A 1 87 ? 3.690 9.676 -8.521 1.00 73.19 87 LEU A CA 1
ATOM 706 C C . LEU A 1 87 ? 2.518 9.179 -9.370 1.00 73.19 87 LEU A C 1
ATOM 708 O O . LEU A 1 87 ? 2.451 7.996 -9.681 1.00 73.19 87 LEU A O 1
ATOM 712 N N . GLN A 1 88 ? 1.604 10.073 -9.752 1.00 74.50 88 GLN A N 1
ATOM 713 C CA . GLN A 1 88 ? 0.423 9.747 -10.551 1.00 74.50 88 GLN A CA 1
ATOM 714 C C . GLN A 1 88 ? 0.798 9.159 -11.922 1.00 74.50 88 GLN A C 1
ATOM 716 O O . GLN A 1 88 ? 0.171 8.190 -12.345 1.00 74.50 88 GLN A O 1
ATOM 721 N N . ASP A 1 89 ? 1.836 9.694 -12.570 1.00 74.44 89 ASP A N 1
ATOM 722 C CA . ASP A 1 89 ? 2.360 9.191 -13.850 1.00 74.44 89 ASP A CA 1
ATOM 723 C C . ASP A 1 89 ? 2.894 7.755 -13.707 1.00 74.44 89 ASP A C 1
ATOM 725 O O . ASP A 1 89 ? 2.515 6.838 -14.438 1.00 74.44 89 ASP A O 1
ATOM 729 N N . ARG A 1 90 ? 3.669 7.522 -12.641 1.00 75.00 90 ARG A N 1
ATOM 730 C CA . ARG A 1 90 ? 4.223 6.204 -12.300 1.00 75.00 90 ARG A CA 1
ATOM 731 C C . ARG A 1 90 ? 3.132 5.195 -11.944 1.00 75.00 90 ARG A C 1
ATOM 733 O O . ARG A 1 90 ? 3.278 4.010 -12.221 1.00 75.00 90 ARG A O 1
ATOM 740 N N . LEU A 1 91 ? 2.044 5.647 -11.326 1.00 72.38 91 LEU A N 1
ATOM 741 C CA . LEU A 1 91 ? 0.893 4.816 -10.970 1.00 72.38 91 LEU A CA 1
ATOM 742 C C . LEU A 1 91 ? 0.079 4.371 -12.181 1.00 72.38 91 LEU A C 1
ATOM 744 O O . LEU A 1 91 ? -0.456 3.263 -12.172 1.00 72.38 91 LEU A O 1
ATOM 748 N N . ASP A 1 92 ? -0.024 5.213 -13.205 1.00 73.69 92 ASP A N 1
ATOM 749 C CA . ASP A 1 92 ? -0.749 4.883 -14.432 1.00 73.69 92 ASP A CA 1
ATOM 750 C C . ASP A 1 92 ? -0.108 3.690 -15.160 1.00 73.69 92 ASP A C 1
ATOM 752 O O . ASP A 1 92 ? -0.804 2.781 -15.620 1.00 73.69 92 ASP A O 1
ATOM 756 N N . ALA A 1 93 ? 1.227 3.600 -15.110 1.00 73.62 93 ALA A N 1
ATOM 757 C CA . ALA A 1 93 ? 1.980 2.454 -15.619 1.00 73.62 93 ALA A CA 1
ATOM 758 C C . ALA A 1 93 ? 1.616 1.124 -14.927 1.00 73.62 93 ALA A C 1
ATOM 760 O O . ALA A 1 93 ? 1.673 0.072 -15.558 1.00 73.62 93 ALA A O 1
ATOM 761 N N . TYR A 1 94 ? 1.204 1.161 -13.655 1.00 69.38 94 TYR A N 1
ATOM 762 C CA . TYR A 1 94 ? 0.756 -0.016 -12.898 1.00 69.38 94 TYR A CA 1
ATOM 763 C C . TYR A 1 94 ? -0.722 -0.365 -13.113 1.00 69.38 94 TYR A C 1
ATOM 765 O O . TYR A 1 94 ? -1.148 -1.453 -12.738 1.00 69.38 94 TYR A O 1
ATOM 773 N N . ARG A 1 95 ? -1.522 0.550 -13.672 1.00 66.25 95 ARG A N 1
ATOM 774 C CA . ARG A 1 95 ? -2.962 0.354 -13.915 1.00 66.25 95 ARG A CA 1
ATOM 775 C C . ARG A 1 95 ? -3.284 -0.156 -15.322 1.00 66.25 95 ARG A C 1
ATOM 777 O O . ARG A 1 95 ? -4.426 -0.534 -1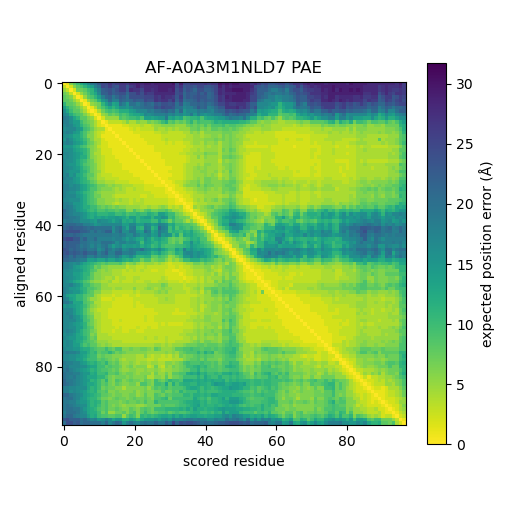5.560 1.00 66.25 95 ARG A O 1
ATOM 784 N N . SER A 1 96 ? -2.311 -0.136 -16.234 1.00 56.28 96 SER A N 1
ATOM 785 C CA . SER A 1 96 ? -2.490 -0.480 -17.653 1.00 56.28 96 SER A CA 1
ATOM 786 C C . SER A 1 96 ? -2.224 -1.954 -18.022 1.00 56.28 96 SER A C 1
ATOM 788 O O . SER A 1 96 ? -2.291 -2.268 -19.210 1.00 56.28 96 SER A O 1
ATOM 790 N N . ASP A 1 97 ? -1.938 -2.848 -17.063 1.00 45.50 97 ASP A N 1
ATOM 791 C CA . ASP A 1 97 ? -1.763 -4.302 -17.305 1.00 45.50 97 ASP A CA 1
ATOM 792 C C . ASP A 1 97 ? -3.040 -5.115 -17.017 1.00 45.50 97 ASP A C 1
ATOM 794 O O . ASP A 1 97 ? -3.671 -4.893 -15.955 1.00 45.50 97 ASP A O 1
#

Solvent-accessible surface area (backbone atoms only — not comparable to full-atom values): 6071 Å² total; per-residue (Å²): 133,86,78,76,80,74,71,78,76,81,77,53,69,66,52,52,51,52,43,52,50,54,48,53,51,44,39,74,74,60,35,46,79,43,80,37,89,65,94,66,89,63,52,66,52,74,50,90,69,101,52,46,33,37,42,34,47,60,84,52,57,61,70,61,53,42,52,47,54,51,51,36,35,74,72,61,82,37,77,84,67,88,68,56,71,77,53,47,59,60,47,50,68,70,68,74,117